Protein AF-A0AAW6XXV0-F1 (afdb_monomer)

Secondary structure (DSSP, 8-state):
-EEEEEEEES-HHHHHHHHHTT-S---STT--HHHHHHHHHHHHHHTT-SSS--EEEEEEEE--

Organism: Streptococcus agalactiae (NCBI:txid1311)

Foldseek 3Di:
DKDKDKDFDLCVLVVLVVVVVVCPPPPPPPPDSVVVVVVLVVVCVVVVVNRHGSDMDMDMDDDD

Solvent-accessible surface area (backbone atoms only — not comparable to full-atom values): 3998 Å² total; per-residue (Å²): 107,75,50,76,46,80,47,79,28,75,49,48,62,62,50,53,59,54,48,62,78,64,45,86,66,83,73,52,83,86,69,51,68,67,57,54,42,50,52,53,48,52,55,26,60,75,69,70,41,74,90,50,71,55,40,76,47,77,49,76,44,72,60,132

Radius of gyration: 13.04 Å; Cα contacts (8 Å, |Δi|>4): 60; chains: 1; bounding box: 36×20×27 Å

Mean predicted aligned error: 7.13 Å

InterPro domains:
  IPR005094 MobA/VirD2-like, nuclease domain [PF03432] (19-64)

Structure (mmCIF, N/CA/C/O backbone):
data_AF-A0AAW6XXV0-F1
#
_entry.id   AF-A0AAW6XXV0-F1
#
loop_
_atom_site.group_PDB
_atom_site.id
_atom_site.type_symbol
_atom_site.label_atom_id
_atom_site.label_alt_id
_atom_site.label_comp_id
_atom_site.label_asym_id
_atom_site.label_entity_id
_atom_site.label_seq_id
_atom_site.pdbx_PDB_ins_code
_atom_site.Cartn_x
_atom_site.Cartn_y
_atom_site.Cartn_z
_atom_site.occupancy
_atom_site.B_iso_or_equiv
_atom_site.auth_seq_id
_atom_site.auth_comp_id
_atom_site.auth_asym_id
_atom_site.auth_atom_id
_atom_site.pdbx_PDB_model_num
ATOM 1 N N . MET A 1 1 ? 26.540 0.108 -3.812 1.00 73.00 1 MET A N 1
ATOM 2 C CA . MET A 1 1 ? 26.226 0.312 -2.371 1.00 73.00 1 MET A CA 1
ATOM 3 C C . MET A 1 1 ? 24.720 0.489 -2.232 1.00 73.00 1 MET A C 1
ATOM 5 O O . MET A 1 1 ? 24.176 1.354 -2.912 1.0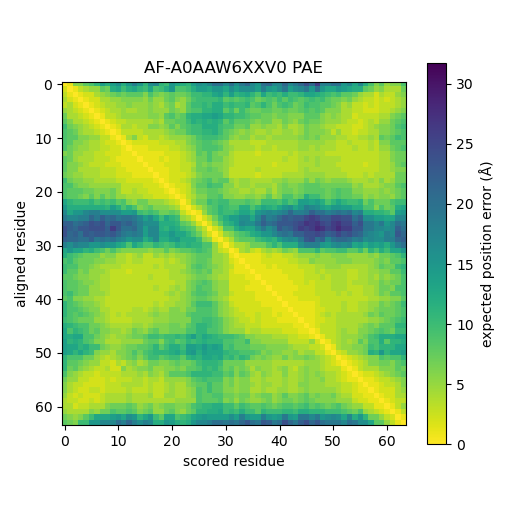0 73.00 1 MET A O 1
ATOM 9 N N . ALA A 1 2 ? 24.046 -0.338 -1.428 1.00 77.69 2 ALA A N 1
ATOM 10 C CA . ALA A 1 2 ? 22.601 -0.227 -1.216 1.00 77.69 2 ALA A CA 1
ATOM 11 C C . ALA A 1 2 ? 22.296 0.806 -0.121 1.00 77.69 2 ALA A C 1
ATOM 13 O O . ALA A 1 2 ? 22.956 0.822 0.916 1.00 77.69 2 ALA A O 1
ATOM 14 N N . THR A 1 3 ? 21.315 1.675 -0.348 1.00 80.50 3 THR A N 1
ATOM 15 C CA . THR A 1 3 ? 20.814 2.620 0.656 1.00 80.50 3 THR A CA 1
ATOM 16 C C . THR A 1 3 ? 19.425 2.186 1.092 1.00 80.50 3 THR A C 1
ATOM 18 O O . THR A 1 3 ? 18.519 2.096 0.260 1.00 80.50 3 THR A O 1
ATOM 21 N N . THR A 1 4 ? 19.264 1.956 2.395 1.00 83.06 4 THR A N 1
ATOM 22 C CA . THR A 1 4 ? 17.996 1.551 3.007 1.00 83.06 4 THR A CA 1
ATOM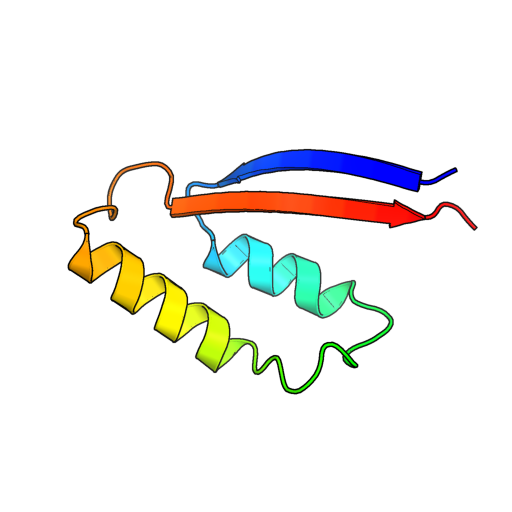 23 C C . THR A 1 4 ? 17.432 2.696 3.833 1.00 83.06 4 THR A C 1
ATOM 25 O O . THR A 1 4 ? 18.096 3.211 4.732 1.00 83.06 4 THR A O 1
ATOM 28 N N . LYS A 1 5 ? 16.192 3.089 3.543 1.00 82.31 5 LYS A N 1
ATOM 29 C CA . LYS A 1 5 ? 15.445 4.078 4.319 1.00 82.31 5 LYS A CA 1
ATOM 30 C C . LYS A 1 5 ? 14.270 3.397 5.009 1.00 82.31 5 LYS A C 1
ATOM 32 O O . LYS A 1 5 ? 13.400 2.846 4.339 1.00 82.31 5 LYS A O 1
ATOM 37 N N . LEU A 1 6 ? 14.233 3.491 6.337 1.00 86.12 6 LEU A N 1
ATOM 38 C CA . LEU A 1 6 ? 13.098 3.081 7.160 1.00 86.12 6 LEU A CA 1
ATOM 39 C C . LEU A 1 6 ? 12.243 4.308 7.490 1.00 86.12 6 LEU A C 1
ATOM 41 O O . LEU A 1 6 ? 12.770 5.351 7.883 1.00 86.12 6 LEU A O 1
ATOM 45 N N . SER A 1 7 ? 10.927 4.207 7.323 1.00 83.69 7 SER A N 1
ATOM 46 C CA . SER A 1 7 ? 10.009 5.294 7.659 1.00 83.69 7 SER A CA 1
ATOM 47 C C . SER A 1 7 ? 8.639 4.782 8.101 1.00 83.69 7 SER A C 1
ATOM 49 O O . SER A 1 7 ? 8.189 3.718 7.685 1.00 83.69 7 SER A O 1
ATOM 51 N N . ALA A 1 8 ? 7.972 5.562 8.946 1.00 84.56 8 ALA A N 1
ATOM 52 C CA . ALA A 1 8 ? 6.588 5.372 9.357 1.00 84.56 8 ALA A CA 1
ATOM 53 C C . ALA A 1 8 ? 5.674 6.239 8.474 1.00 84.56 8 ALA A C 1
ATOM 55 O O . ALA A 1 8 ? 5.947 7.428 8.295 1.00 84.56 8 ALA A O 1
ATOM 56 N N . THR A 1 9 ? 4.599 5.669 7.920 1.00 80.94 9 THR A N 1
ATOM 57 C CA . THR A 1 9 ? 3.655 6.402 7.067 1.00 80.94 9 THR A CA 1
ATOM 58 C C . THR A 1 9 ? 2.246 6.444 7.647 1.00 80.94 9 THR A C 1
ATOM 60 O O . THR A 1 9 ? 1.631 5.430 7.971 1.00 80.94 9 THR A O 1
ATOM 63 N N . LYS A 1 10 ? 1.676 7.652 7.677 1.00 84.56 10 LYS A N 1
ATOM 64 C CA . LYS A 1 10 ? 0.242 7.879 7.906 1.00 84.56 10 LYS A CA 1
ATOM 65 C C . LYS A 1 10 ? -0.590 7.716 6.627 1.00 84.56 10 LYS A C 1
ATOM 67 O O . LYS A 1 10 ? -1.775 8.010 6.635 1.00 84.56 10 LYS A O 1
ATOM 72 N N . SER A 1 11 ? 0.020 7.316 5.510 1.00 84.81 11 SER A N 1
ATOM 73 C CA . SER A 1 11 ? -0.663 7.082 4.236 1.00 84.81 11 SER A CA 1
ATOM 74 C C . SER A 1 11 ? 0.026 5.953 3.470 1.00 84.81 11 SER A C 1
ATOM 76 O O . SER A 1 11 ? 0.889 6.187 2.619 1.00 84.81 11 SER A O 1
ATOM 78 N N . THR A 1 12 ? -0.336 4.709 3.788 1.00 83.06 12 THR A N 1
ATOM 79 C CA . THR A 1 12 ? 0.283 3.523 3.167 1.00 83.06 12 THR A CA 1
ATOM 80 C C . THR A 1 12 ? -0.063 3.419 1.683 1.00 83.06 12 THR A C 1
ATOM 82 O O . THR A 1 12 ? 0.800 3.116 0.86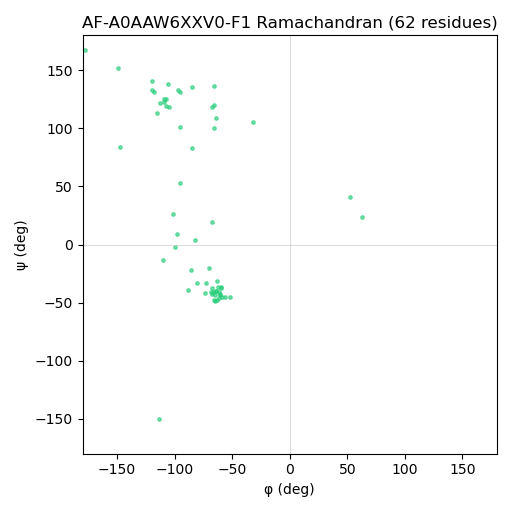9 1.00 83.06 12 THR A O 1
ATOM 85 N N . SER A 1 13 ? -1.290 3.776 1.293 1.00 83.75 13 SER A N 1
ATOM 86 C CA . SER A 1 13 ? -1.722 3.776 -0.113 1.00 83.75 13 SER A CA 1
ATOM 87 C C . SER A 1 13 ? -0.888 4.708 -0.996 1.00 83.75 13 SER A C 1
ATOM 89 O O . SER A 1 13 ? -0.575 4.375 -2.137 1.00 83.75 13 SER A O 1
ATOM 91 N N . ARG A 1 14 ? -0.490 5.870 -0.465 1.00 84.69 14 ARG A N 1
ATOM 92 C CA . ARG A 1 14 ? 0.337 6.840 -1.188 1.00 84.69 14 ARG A CA 1
ATOM 93 C C . ARG A 1 14 ? 1.786 6.355 -1.330 1.00 84.69 14 ARG A C 1
ATOM 95 O O . ARG A 1 14 ? 2.393 6.626 -2.361 1.00 84.69 14 ARG A O 1
ATOM 102 N N . ALA A 1 15 ? 2.305 5.620 -0.342 1.00 84.06 15 ALA A N 1
ATOM 103 C CA . ALA A 1 15 ? 3.613 4.967 -0.433 1.00 84.06 15 ALA A CA 1
ATOM 104 C C . ALA A 1 15 ? 3.614 3.869 -1.510 1.00 84.06 15 ALA A C 1
ATOM 106 O O . ALA A 1 15 ? 4.448 3.910 -2.407 1.00 84.06 15 ALA A O 1
ATOM 107 N N . ILE A 1 16 ? 2.597 2.999 -1.515 1.00 83.44 16 ILE A N 1
ATOM 108 C CA . ILE A 1 16 ? 2.437 1.946 -2.532 1.00 83.44 16 ILE A CA 1
ATOM 109 C C . ILE A 1 16 ? 2.413 2.541 -3.954 1.00 83.44 16 ILE A C 1
ATOM 111 O O . ILE A 1 16 ? 3.123 2.063 -4.832 1.00 83.44 16 ILE A O 1
ATOM 115 N N . ASN A 1 17 ? 1.664 3.628 -4.184 1.00 84.62 17 ASN A N 1
ATOM 116 C CA . ASN A 1 17 ? 1.625 4.303 -5.494 1.00 84.62 17 ASN A CA 1
ATOM 117 C C . ASN A 1 17 ? 2.981 4.893 -5.925 1.00 84.62 17 ASN A C 1
ATOM 119 O O . ASN A 1 17 ? 3.253 5.046 -7.117 1.00 84.62 17 ASN A O 1
ATOM 123 N N . TYR A 1 18 ? 3.799 5.328 -4.966 1.00 82.44 18 TYR A N 1
ATOM 124 C CA . TYR A 1 18 ? 5.134 5.853 -5.241 1.00 82.44 18 TYR A CA 1
ATOM 125 C C . TYR A 1 18 ? 6.099 4.725 -5.619 1.00 82.44 18 TYR A C 1
ATOM 127 O O . TYR A 1 18 ? 6.867 4.879 -6.572 1.00 82.44 18 TYR A O 1
ATOM 135 N N . ASP A 1 19 ? 6.02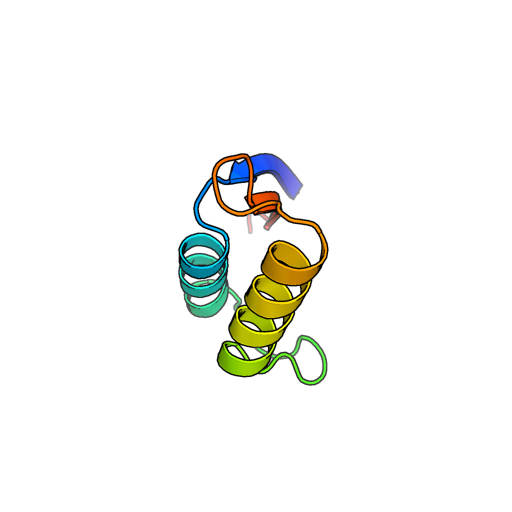1 3.601 -4.907 1.00 78.12 19 ASP A N 1
ATOM 136 C CA . ASP A 1 19 ? 6.857 2.428 -5.146 1.00 78.12 19 ASP A CA 1
ATOM 137 C C . ASP A 1 19 ? 6.504 1.753 -6.480 1.00 78.12 19 ASP A C 1
ATOM 139 O O . ASP A 1 19 ? 7.408 1.440 -7.250 1.00 78.12 19 ASP A O 1
ATOM 143 N N . GLU A 1 20 ? 5.216 1.644 -6.834 1.00 77.31 20 GLU A N 1
ATOM 144 C CA . GLU A 1 20 ? 4.755 1.083 -8.118 1.00 77.31 20 GLU A CA 1
ATOM 145 C C . GLU A 1 20 ? 5.440 1.741 -9.327 1.00 77.31 20 GLU A C 1
ATOM 147 O O . GLU A 1 20 ? 5.892 1.066 -10.251 1.00 77.31 20 GLU A O 1
ATOM 152 N N . LYS A 1 21 ? 5.543 3.074 -9.326 1.00 77.06 21 LYS A N 1
ATOM 153 C CA . LYS A 1 21 ? 6.132 3.832 -10.442 1.00 77.06 21 LYS A CA 1
ATOM 154 C C . LYS A 1 21 ? 7.643 3.647 -10.567 1.00 77.06 21 LYS A C 1
ATOM 156 O O . LYS A 1 21 ? 8.206 3.971 -11.608 1.00 77.06 21 LYS A O 1
ATOM 161 N N . ARG A 1 22 ? 8.303 3.219 -9.490 1.00 74.38 22 ARG A N 1
ATOM 162 C CA . ARG A 1 22 ? 9.766 3.131 -9.370 1.00 74.38 22 ARG A CA 1
ATOM 163 C C . ARG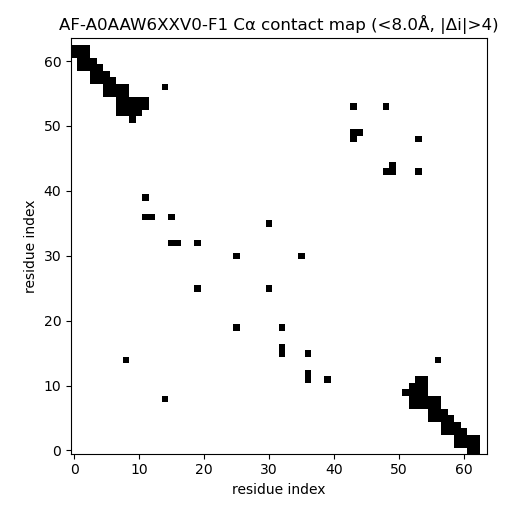 A 1 22 ? 10.278 1.697 -9.340 1.00 74.38 22 ARG A C 1
ATOM 165 O O . ARG A 1 22 ? 11.479 1.490 -9.500 1.00 74.38 22 ARG A O 1
ATOM 172 N N . ALA A 1 23 ? 9.393 0.727 -9.144 1.00 66.88 23 ALA A N 1
ATOM 173 C CA . ALA A 1 23 ? 9.701 -0.684 -9.251 1.00 66.88 23 ALA A CA 1
ATOM 174 C C . ALA A 1 23 ? 10.049 -1.015 -10.711 1.00 66.88 23 ALA A C 1
ATOM 176 O O . ALA A 1 23 ? 9.173 -1.129 -11.567 1.00 66.88 23 ALA A O 1
ATOM 177 N N . VAL A 1 24 ? 11.352 -1.122 -10.990 1.00 61.94 24 VAL A N 1
ATOM 178 C CA . VAL A 1 24 ? 11.893 -1.501 -12.309 1.00 61.94 24 VAL A CA 1
ATOM 179 C C . VAL A 1 24 ? 11.465 -2.925 -12.661 1.00 61.94 24 VAL A C 1
ATOM 181 O O . VAL A 1 24 ? 11.047 -3.193 -13.783 1.00 61.94 24 VAL A O 1
ATOM 184 N N . GLU A 1 25 ? 11.470 -3.816 -11.672 1.00 57.75 25 GLU A N 1
ATOM 185 C CA . GLU A 1 25 ? 10.805 -5.105 -11.763 1.00 57.75 25 GLU A CA 1
ATOM 186 C C . GLU A 1 25 ? 9.408 -5.001 -11.147 1.00 57.75 25 GLU A C 1
ATOM 188 O O . GLU A 1 25 ? 9.226 -5.137 -9.939 1.00 57.75 25 GLU A O 1
ATOM 193 N N . LYS A 1 26 ? 8.381 -4.887 -11.9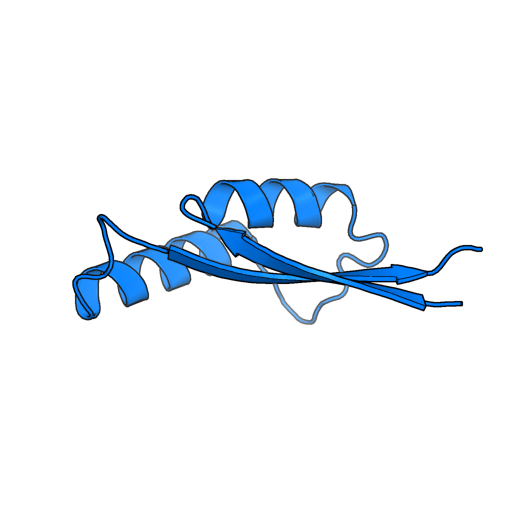96 1.00 54.38 26 LYS A N 1
ATOM 194 C CA . LYS A 1 26 ? 6.991 -5.243 -11.635 1.00 54.38 26 LYS A CA 1
ATOM 195 C C . LYS A 1 26 ? 6.816 -6.760 -11.408 1.00 54.38 26 LYS A C 1
ATOM 197 O O . LYS A 1 26 ? 5.711 -7.280 -11.482 1.00 54.38 26 LYS A O 1
ATOM 202 N N . SER A 1 27 ? 7.919 -7.467 -11.163 1.00 46.09 27 SER A N 1
ATOM 203 C CA . SER A 1 27 ? 8.032 -8.913 -10.985 1.00 46.09 27 SER A CA 1
ATOM 204 C C . SER A 1 27 ? 8.148 -9.294 -9.503 1.00 46.09 27 SER A C 1
ATOM 206 O O . SER A 1 27 ? 8.688 -10.342 -9.151 1.00 46.09 27 SER A O 1
ATOM 208 N N . GLY A 1 28 ? 7.616 -8.469 -8.598 1.00 48.66 28 GLY A N 1
ATOM 209 C CA . GLY A 1 28 ? 7.164 -9.012 -7.323 1.00 48.66 28 GLY A CA 1
ATOM 210 C C . GLY A 1 28 ? 6.020 -9.972 -7.637 1.00 48.66 28 GLY A C 1
ATOM 211 O O . GLY A 1 28 ? 4.974 -9.510 -8.085 1.00 48.66 28 GLY A O 1
ATOM 212 N N . LEU A 1 29 ? 6.250 -11.280 -7.484 1.00 48.91 29 LEU A N 1
ATOM 213 C CA . LEU A 1 29 ? 5.276 -12.358 -7.691 1.00 48.91 29 LEU A CA 1
ATOM 214 C C . LEU A 1 29 ? 3.848 -11.894 -7.328 1.00 48.91 29 LEU A C 1
ATOM 216 O O . LEU A 1 29 ? 3.530 -11.753 -6.152 1.00 48.91 29 LEU A O 1
ATOM 220 N N . ASN A 1 30 ? 3.003 -11.638 -8.334 1.00 53.59 30 ASN A N 1
ATOM 221 C CA . ASN A 1 30 ? 1.582 -11.294 -8.180 1.00 53.59 30 ASN A CA 1
ATOM 222 C C . ASN A 1 30 ? 1.250 -10.131 -7.219 1.00 53.59 30 ASN A C 1
ATOM 224 O O . ASN A 1 30 ? 0.270 -10.207 -6.476 1.00 53.59 30 ASN A O 1
ATOM 228 N N . CYS A 1 31 ? 2.016 -9.038 -7.219 1.00 59.72 31 CYS A N 1
ATOM 229 C CA . CYS A 1 31 ? 1.642 -7.856 -6.434 1.00 59.72 31 CYS A CA 1
ATOM 230 C C . CYS A 1 31 ? 0.664 -6.959 -7.215 1.00 59.72 31 CYS A C 1
ATOM 232 O O . CYS A 1 31 ? 1.060 -5.982 -7.850 1.00 59.72 31 CYS A O 1
ATOM 234 N N . ASP A 1 32 ? -0.627 -7.299 -7.175 1.00 76.81 32 ASP A N 1
ATOM 235 C CA . ASP A 1 32 ? -1.688 -6.379 -7.590 1.00 76.81 32 ASP A CA 1
ATOM 236 C C . ASP A 1 32 ? -1.743 -5.210 -6.591 1.00 76.81 32 ASP A C 1
ATOM 238 O O . ASP A 1 32 ? -1.967 -5.377 -5.389 1.00 76.81 32 ASP A O 1
ATOM 242 N N . VAL A 1 33 ? -1.493 -4.010 -7.106 1.00 79.31 33 VAL A N 1
ATOM 243 C CA . VAL A 1 33 ? -1.397 -2.768 -6.338 1.00 79.31 33 VAL A CA 1
ATOM 244 C C . VAL A 1 33 ? -2.716 -2.423 -5.644 1.00 79.31 33 VAL A C 1
ATOM 246 O O . VAL A 1 33 ? -2.711 -1.922 -4.514 1.00 79.31 33 VAL A O 1
ATOM 249 N N . ASP A 1 34 ? -3.848 -2.697 -6.282 1.00 82.12 34 ASP A N 1
ATOM 250 C CA . ASP A 1 34 ? -5.167 -2.401 -5.731 1.00 82.12 34 ASP A CA 1
ATOM 251 C C . ASP A 1 34 ? -5.597 -3.471 -4.724 1.00 82.12 34 ASP A C 1
ATOM 253 O O . ASP A 1 34 ? -6.175 -3.146 -3.675 1.00 82.12 34 ASP A O 1
ATOM 257 N N . TYR A 1 35 ? -5.191 -4.724 -4.940 1.00 83.06 35 TYR A N 1
ATOM 258 C CA . TYR A 1 35 ? -5.291 -5.760 -3.913 1.00 83.06 35 TYR A CA 1
ATOM 259 C C . TYR A 1 35 ? -4.452 -5.415 -2.672 1.00 83.06 35 TYR A C 1
ATOM 261 O O . TYR A 1 35 ? -4.951 -5.455 -1.546 1.00 83.06 35 TYR A O 1
ATOM 269 N N . ALA A 1 36 ? -3.201 -4.984 -2.850 1.00 82.00 36 ALA A N 1
ATOM 270 C CA . ALA A 1 36 ? -2.328 -4.609 -1.740 1.00 82.00 36 ALA A CA 1
ATOM 271 C C . ALA A 1 36 ? -2.911 -3.444 -0.922 1.00 82.00 36 ALA A C 1
ATOM 273 O O . ALA A 1 36 ? -2.918 -3.495 0.310 1.00 82.00 36 ALA A O 1
ATOM 274 N N . LYS A 1 37 ? -3.465 -2.417 -1.585 1.00 85.62 37 LYS A N 1
ATOM 275 C CA . LYS A 1 37 ? -4.143 -1.293 -0.913 1.00 85.62 37 LYS A CA 1
ATOM 276 C C . LYS A 1 37 ? -5.377 -1.741 -0.135 1.00 85.62 37 LYS A C 1
ATOM 278 O O . LYS A 1 37 ? -5.554 -1.315 1.009 1.00 85.62 37 LYS A O 1
ATOM 283 N N . SER A 1 38 ? -6.238 -2.548 -0.755 1.00 86.69 38 SER A N 1
ATOM 284 C CA . SER A 1 38 ? -7.494 -2.992 -0.142 1.00 86.69 38 SER A CA 1
ATOM 285 C C . SER A 1 38 ? -7.240 -3.916 1.050 1.00 86.69 38 SER A C 1
ATOM 287 O O . SER A 1 38 ? -7.806 -3.689 2.118 1.00 86.69 38 SER A O 1
ATOM 289 N N . SER A 1 39 ? -6.299 -4.855 0.928 1.00 85.31 39 SER A N 1
ATOM 290 C CA . SER A 1 39 ? -5.858 -5.730 2.020 1.00 85.31 39 SER A CA 1
ATOM 291 C C . SER A 1 39 ? -5.261 -4.947 3.198 1.00 85.31 39 SER A C 1
ATOM 293 O O . SER A 1 39 ? -5.623 -5.174 4.359 1.00 85.31 39 SER A O 1
ATOM 295 N N . PHE A 1 40 ? -4.416 -3.942 2.921 1.00 84.38 40 PHE A N 1
ATOM 296 C CA . PHE A 1 40 ? -3.882 -3.066 3.971 1.00 84.38 40 PHE A CA 1
ATOM 297 C C . PHE A 1 40 ? -4.972 -2.249 4.663 1.00 84.38 40 PHE A C 1
ATOM 299 O O . PHE A 1 40 ? -4.920 -2.053 5.878 1.00 84.38 40 PHE A O 1
ATOM 306 N N . LYS A 1 41 ? -5.955 -1.751 3.905 1.00 86.31 41 LYS A N 1
ATOM 307 C CA . LYS A 1 41 ? -7.086 -1.004 4.461 1.00 86.31 41 LYS A CA 1
ATOM 308 C C . LYS A 1 41 ? -7.939 -1.896 5.366 1.00 86.31 41 LYS A C 1
ATOM 310 O O . LYS A 1 41 ? -8.165 -1.518 6.512 1.00 86.31 41 LYS A O 1
ATOM 315 N N . ALA A 1 42 ? -8.309 -3.086 4.896 1.00 87.50 42 ALA A N 1
ATOM 316 C CA . ALA A 1 42 ? -9.093 -4.052 5.662 1.00 87.50 42 ALA A CA 1
ATOM 317 C C . ALA A 1 42 ? -8.386 -4.455 6.966 1.00 87.50 42 ALA A C 1
ATOM 319 O O . ALA A 1 42 ? -8.986 -4.427 8.038 1.00 87.50 42 ALA A O 1
ATOM 320 N N . SER A 1 43 ? -7.080 -4.736 6.902 1.00 86.44 43 SER A N 1
ATOM 321 C CA . SER A 1 43 ? -6.283 -5.066 8.092 1.00 86.44 43 SER A CA 1
ATOM 322 C C . SER A 1 43 ? -6.250 -3.909 9.095 1.00 86.44 43 SER A C 1
ATOM 324 O O . SER A 1 43 ? -6.368 -4.113 10.300 1.00 86.44 43 SER A O 1
ATOM 326 N N . ARG A 1 44 ? -6.114 -2.666 8.623 1.00 85.75 44 ARG A N 1
ATOM 327 C CA . ARG A 1 44 ? -6.104 -1.490 9.503 1.00 85.75 44 ARG A CA 1
ATOM 328 C C . ARG A 1 44 ? -7.440 -1.253 10.191 1.00 85.75 44 ARG A C 1
ATOM 330 O O . ARG A 1 44 ? -7.436 -0.897 11.365 1.00 85.75 44 ARG A O 1
ATOM 337 N N . GLU A 1 45 ? -8.542 -1.430 9.471 1.00 86.62 45 GLU A N 1
ATOM 338 C CA . GLU A 1 45 ? -9.894 -1.309 10.020 1.00 86.62 45 GLU A CA 1
ATOM 339 C C . GLU A 1 45 ? -10.151 -2.395 11.070 1.00 86.62 45 GLU A C 1
ATOM 341 O O . GLU A 1 45 ? -10.609 -2.081 12.165 1.00 86.62 45 GLU A O 1
ATOM 346 N N . LEU A 1 46 ? -9.739 -3.638 10.796 1.00 87.69 46 LEU A N 1
ATOM 347 C CA . LEU A 1 46 ? -9.887 -4.764 11.722 1.00 87.69 46 LEU A CA 1
ATOM 348 C C . LEU A 1 46 ? -9.165 -4.541 13.060 1.00 87.69 46 LEU A C 1
ATOM 350 O O . LEU A 1 46 ? -9.673 -4.928 14.108 1.00 87.69 46 LEU A O 1
ATOM 354 N N . TYR A 1 47 ? -8.001 -3.887 13.042 1.00 84.31 47 TYR A N 1
ATOM 355 C CA . TYR A 1 47 ? -7.222 -3.589 14.25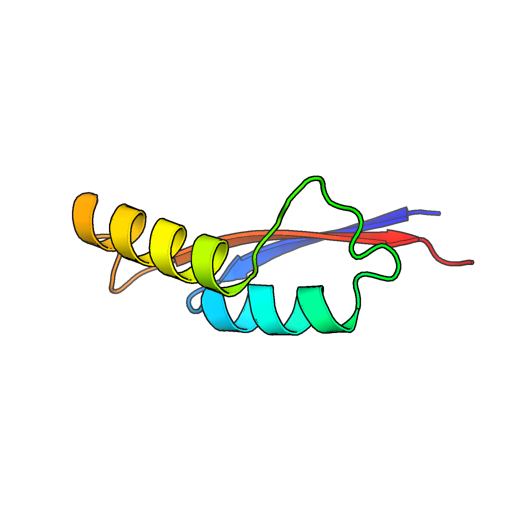0 1.00 84.31 47 TYR A CA 1
ATOM 356 C C . TYR A 1 47 ? -7.420 -2.163 14.795 1.00 84.31 47 TYR A C 1
ATOM 358 O O . TYR A 1 47 ? -6.663 -1.747 15.673 1.00 84.31 47 TYR A O 1
ATOM 366 N N . GLY A 1 48 ? -8.379 -1.388 14.273 1.00 81.25 48 GLY A N 1
ATOM 367 C CA . GLY A 1 48 ? -8.652 -0.018 14.735 1.00 81.25 48 GLY A CA 1
ATOM 368 C C . GLY A 1 48 ? -7.491 0.969 14.533 1.00 81.25 48 GLY A C 1
ATOM 369 O O . GLY A 1 48 ? -7.383 1.967 15.242 1.00 81.25 48 GLY A O 1
ATOM 370 N N . LYS A 1 49 ? -6.587 0.707 13.579 1.00 79.81 49 LYS A N 1
ATOM 371 C CA . LYS A 1 49 ? -5.405 1.541 13.275 1.00 79.81 49 LYS A CA 1
ATOM 372 C C . LYS A 1 49 ? -5.682 2.520 12.127 1.00 79.81 49 LYS A C 1
ATOM 374 O O . LYS A 1 49 ? -4.961 2.573 11.121 1.00 79.81 49 LYS A O 1
ATOM 379 N N . THR A 1 50 ? -6.754 3.295 12.259 1.00 77.38 50 THR A N 1
ATOM 380 C CA . THR A 1 50 ? -7.202 4.263 11.245 1.00 77.38 50 THR A CA 1
ATOM 381 C C . THR A 1 50 ? -6.567 5.642 11.403 1.00 77.38 50 THR A C 1
ATOM 383 O O . THR A 1 50 ? -6.138 6.201 10.392 1.00 77.38 50 THR A O 1
ATOM 386 N N . ASP A 1 51 ? -6.388 6.119 12.638 1.00 77.94 51 ASP A N 1
ATOM 387 C CA . ASP A 1 51 ? -6.016 7.519 12.934 1.00 77.94 51 ASP A CA 1
ATOM 388 C C . ASP A 1 51 ? -4.523 7.745 13.242 1.00 77.94 51 ASP A C 1
ATOM 390 O O . ASP A 1 51 ? -4.070 8.872 13.454 1.00 77.94 51 ASP A O 1
ATOM 394 N N . GLY A 1 52 ? -3.731 6.670 13.256 1.00 81.44 52 GLY A N 1
ATOM 395 C CA . GLY A 1 52 ? -2.313 6.690 13.614 1.00 81.44 52 GLY A CA 1
ATOM 396 C C . GLY A 1 52 ? -1.366 6.358 12.461 1.00 81.44 52 GLY A C 1
ATOM 397 O O . GLY A 1 52 ? -1.632 6.605 11.283 1.00 81.44 52 GLY A O 1
ATOM 398 N N . ASN A 1 53 ? -0.219 5.778 12.814 1.00 81.75 53 ASN A N 1
ATOM 399 C CA . ASN A 1 53 ? 0.701 5.232 11.827 1.00 81.75 53 ASN A CA 1
ATOM 400 C C . ASN A 1 53 ? 0.040 4.039 11.116 1.00 81.75 53 ASN A C 1
ATOM 402 O O . ASN A 1 53 ? -0.340 3.061 11.760 1.00 81.75 53 ASN A O 1
ATOM 406 N N . GLN A 1 54 ? -0.109 4.134 9.797 1.00 81.44 54 GLN A N 1
ATOM 407 C CA . GLN A 1 54 ? -0.825 3.149 8.984 1.00 81.44 54 GLN A CA 1
ATOM 408 C C . GLN A 1 54 ? 0.077 1.983 8.566 1.00 81.44 54 GLN A C 1
ATOM 410 O O . GLN A 1 54 ? -0.417 0.904 8.243 1.00 81.44 54 GLN A O 1
ATOM 415 N N . GLY A 1 55 ? 1.394 2.192 8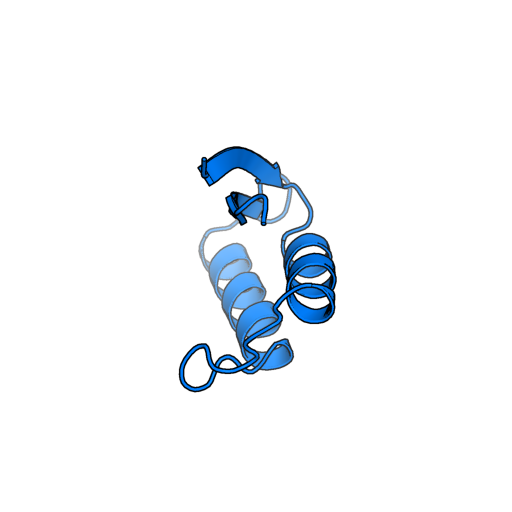.566 1.00 82.38 55 GLY A N 1
ATOM 416 C CA . GLY A 1 55 ? 2.372 1.166 8.235 1.00 82.38 55 GLY A CA 1
ATOM 417 C C . GLY A 1 55 ? 3.808 1.658 8.374 1.00 82.38 55 GLY A C 1
ATOM 418 O O . GLY A 1 55 ? 4.073 2.856 8.495 1.00 82.38 55 GLY A O 1
ATOM 419 N N . HIS A 1 56 ? 4.743 0.715 8.342 1.00 85.06 56 HIS A N 1
ATOM 420 C CA . HIS A 1 56 ? 6.165 0.999 8.186 1.00 85.06 56 HIS A CA 1
ATOM 421 C C . HIS A 1 56 ? 6.577 0.631 6.767 1.00 85.06 56 HIS A C 1
ATOM 423 O O . HIS A 1 56 ? 6.142 -0.391 6.241 1.00 85.06 56 HIS A O 1
ATOM 429 N N . VAL A 1 57 ? 7.393 1.478 6.155 1.00 82.88 57 VAL A N 1
ATOM 430 C CA . VAL A 1 57 ? 7.875 1.310 4.787 1.00 82.88 57 VAL A CA 1
ATOM 431 C C . VAL A 1 57 ? 9.393 1.230 4.827 1.00 82.88 57 VAL A C 1
ATOM 433 O O . VAL A 1 57 ? 10.054 2.042 5.484 1.00 82.88 57 VAL A O 1
ATOM 436 N N . ILE A 1 58 ? 9.931 0.241 4.120 1.00 83.56 58 ILE A N 1
ATOM 437 C CA . ILE A 1 58 ? 11.362 0.052 3.913 1.00 83.56 58 ILE A CA 1
ATOM 438 C C . ILE A 1 58 ? 11.615 0.233 2.423 1.00 83.56 58 ILE A C 1
ATOM 440 O O . ILE A 1 58 ? 11.158 -0.574 1.620 1.00 83.56 58 ILE A O 1
ATOM 444 N N . ILE A 1 59 ? 12.332 1.295 2.059 1.00 82.25 59 ILE A N 1
ATOM 445 C CA . ILE A 1 59 ? 12.755 1.527 0.675 1.00 82.25 59 ILE A CA 1
ATOM 446 C C . ILE A 1 59 ? 14.233 1.196 0.586 1.00 82.25 59 ILE A C 1
ATOM 448 O O . ILE A 1 59 ? 15.060 1.841 1.237 1.00 82.25 59 ILE A O 1
ATOM 452 N N . GLN A 1 60 ? 14.559 0.213 -0.245 1.00 78.88 60 GLN A N 1
ATOM 453 C CA . GLN A 1 60 ? 15.929 -0.136 -0.577 1.00 78.88 60 GLN A CA 1
ATOM 454 C C . GLN A 1 60 ? 16.221 0.308 -2.005 1.00 78.88 60 GLN A C 1
ATOM 456 O O . GLN A 1 60 ? 15.500 -0.026 -2.940 1.00 78.88 60 GLN A O 1
ATOM 461 N N . SER A 1 61 ? 17.278 1.094 -2.163 1.00 75.75 61 SER A N 1
ATOM 462 C CA . SER A 1 61 ? 17.742 1.573 -3.461 1.00 75.75 61 SER A CA 1
ATOM 463 C C . SER A 1 61 ? 19.164 1.097 -3.705 1.00 75.75 61 SER A C 1
ATOM 465 O O . SER A 1 61 ? 19.989 1.081 -2.790 1.00 75.75 61 SER A O 1
ATOM 467 N N . PHE A 1 62 ? 19.454 0.719 -4.944 1.00 76.38 62 PHE A N 1
ATOM 468 C CA . PHE A 1 62 ? 20.798 0.392 -5.392 1.00 76.38 62 PHE A CA 1
ATOM 469 C C . PHE A 1 62 ? 21.261 1.537 -6.289 1.00 76.38 62 PHE A C 1
ATOM 471 O O . PHE A 1 62 ? 20.606 1.848 -7.282 1.00 76.38 62 PHE A O 1
ATOM 478 N N . LYS A 1 63 ? 22.349 2.217 -5.909 1.00 68.19 63 LYS A N 1
ATOM 479 C CA . LYS A 1 63 ? 23.048 3.089 -6.861 1.00 68.19 63 LYS A CA 1
ATOM 480 C C . LYS A 1 63 ? 23.647 2.197 -7.964 1.00 68.19 63 LYS A C 1
ATOM 482 O O . LYS A 1 63 ? 24.167 1.143 -7.579 1.00 68.19 63 LYS A O 1
ATOM 487 N N . PRO A 1 64 ? 23.544 2.584 -9.252 1.00 67.75 64 PRO A N 1
ATOM 488 C CA . PRO A 1 64 ? 24.192 1.861 -10.345 1.00 67.75 64 PRO A CA 1
ATOM 489 C C . PRO A 1 64 ? 25.707 1.775 -10.138 1.00 67.75 64 PRO A C 1
ATOM 491 O O . PRO A 1 64 ? 26.265 2.668 -9.453 1.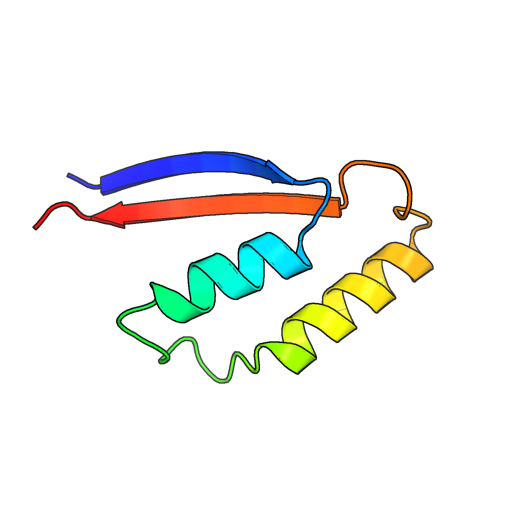00 67.75 64 PRO A O 1
#

pLDDT: mean 77.91, std 10.28, range [46.09, 87.69]

Sequence (64 aa):
MATTKLSATKSTSRAINYDEKRAVEKSGLNCDVDYAKSSFKASRELYGKTDGNQGHVIIQSFKP